Protein AF-A0A821ZU49-F1 (afdb_monomer_lite)

Radius of gyration: 48.48 Å; chains: 1; bounding box: 99×45×140 Å

Structure (mmCIF, N/CA/C/O backbone):
data_AF-A0A821ZU49-F1
#
_entry.id   AF-A0A821ZU49-F1
#
loop_
_atom_site.group_PDB
_atom_site.id
_atom_site.type_symbol
_atom_site.label_atom_id
_atom_site.label_alt_id
_atom_site.label_comp_id
_atom_site.label_asym_id
_atom_site.label_entity_id
_atom_site.label_seq_id
_atom_site.pdbx_PDB_ins_code
_atom_site.Cartn_x
_atom_site.Cartn_y
_atom_site.Cartn_z
_atom_site.occupancy
_atom_site.B_iso_or_equiv
_atom_site.auth_seq_id
_atom_site.auth_comp_id
_atom_site.auth_asym_id
_atom_site.auth_atom_id
_atom_site.pdbx_PDB_model_num
ATOM 1 N N . MET A 1 1 ? 44.067 1.885 -94.343 1.00 49.50 1 MET A N 1
ATOM 2 C CA . MET A 1 1 ? 44.620 1.720 -92.974 1.00 49.50 1 MET A CA 1
ATOM 3 C C . MET A 1 1 ? 43.886 2.544 -91.891 1.00 49.50 1 MET A C 1
ATOM 5 O O . MET A 1 1 ? 44.389 2.633 -90.782 1.00 49.50 1 MET A O 1
ATOM 9 N N . SER A 1 2 ? 42.685 3.097 -92.143 1.00 56.56 2 SER A N 1
ATOM 10 C CA . SER A 1 2 ? 42.012 4.030 -91.205 1.00 56.56 2 SER A CA 1
ATOM 11 C C . SER A 1 2 ? 41.119 3.356 -90.139 1.00 56.56 2 SER A C 1
ATOM 13 O O . SER A 1 2 ? 40.971 3.864 -89.031 1.00 56.56 2 SER A O 1
ATOM 15 N N . ASN A 1 3 ? 40.576 2.165 -90.422 1.00 55.59 3 ASN A N 1
ATOM 16 C CA . ASN A 1 3 ? 39.510 1.563 -89.601 1.00 55.59 3 ASN A CA 1
ATOM 17 C C . ASN A 1 3 ? 39.991 0.923 -88.283 1.00 55.59 3 ASN A C 1
ATOM 19 O O . ASN A 1 3 ? 39.194 0.712 -87.376 1.00 55.59 3 ASN A O 1
ATOM 23 N N . SER A 1 4 ? 41.290 0.630 -88.156 1.00 56.59 4 SER A N 1
ATOM 24 C CA . SER A 1 4 ? 41.857 0.046 -86.928 1.00 56.59 4 SER A CA 1
ATOM 25 C C . SER A 1 4 ? 42.041 1.099 -85.819 1.00 56.59 4 SER A C 1
ATOM 27 O O . SER A 1 4 ? 41.903 0.811 -84.633 1.00 56.59 4 SER A O 1
ATOM 29 N N . CYS A 1 5 ? 42.272 2.365 -86.193 1.00 56.50 5 CYS A N 1
ATOM 30 C CA . CYS A 1 5 ? 42.532 3.448 -85.239 1.00 56.50 5 CYS A CA 1
ATOM 31 C C . CYS A 1 5 ? 41.255 3.937 -84.529 1.00 56.50 5 CYS A C 1
ATOM 33 O O . CYS A 1 5 ? 41.289 4.267 -83.344 1.00 56.50 5 CYS A O 1
ATOM 35 N N . SER A 1 6 ? 40.112 3.952 -85.218 1.00 62.31 6 SER A N 1
ATOM 36 C CA . SER A 1 6 ? 38.812 4.305 -84.632 1.00 62.31 6 SER A CA 1
ATOM 37 C C . SER A 1 6 ? 38.296 3.227 -83.672 1.00 62.31 6 SER A C 1
ATOM 39 O O . SER A 1 6 ? 37.813 3.565 -82.594 1.00 62.31 6 SER A O 1
ATOM 41 N N . ALA A 1 7 ? 38.482 1.943 -83.998 1.00 63.81 7 ALA A N 1
ATOM 42 C CA . ALA A 1 7 ? 38.100 0.833 -83.122 1.00 63.81 7 ALA A CA 1
ATOM 43 C C . ALA A 1 7 ? 38.874 0.838 -81.788 1.00 63.81 7 ALA A C 1
ATOM 45 O O . ALA A 1 7 ? 38.270 0.703 -80.722 1.00 63.81 7 ALA A O 1
ATOM 46 N N . LEU A 1 8 ? 40.191 1.079 -81.824 1.00 64.31 8 LEU A N 1
ATOM 47 C CA . LEU A 1 8 ? 41.023 1.159 -80.615 1.00 64.31 8 LEU A CA 1
ATOM 48 C C . LEU A 1 8 ? 40.636 2.338 -79.705 1.00 64.31 8 LEU A C 1
ATOM 50 O O . LEU A 1 8 ? 40.621 2.192 -78.482 1.00 64.31 8 LEU A O 1
ATOM 54 N N . LYS A 1 9 ? 40.248 3.486 -80.278 1.00 70.75 9 LYS A N 1
ATOM 55 C CA . LYS A 1 9 ? 39.755 4.647 -79.510 1.00 70.75 9 LYS A CA 1
ATOM 56 C C . LYS A 1 9 ? 38.434 4.345 -78.800 1.00 70.75 9 LYS A C 1
ATOM 58 O O . LYS A 1 9 ? 38.277 4.688 -77.628 1.00 70.75 9 LYS A O 1
ATOM 63 N N . THR A 1 10 ? 37.510 3.658 -79.468 1.00 71.69 10 THR A N 1
ATOM 64 C CA . THR A 1 10 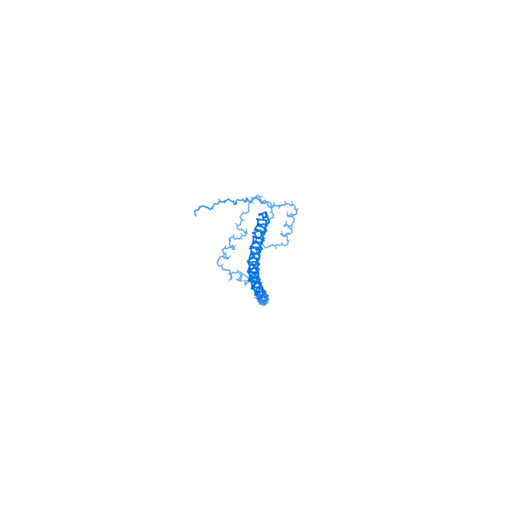? 36.230 3.258 -78.867 1.00 71.69 10 THR A CA 1
ATOM 65 C C . THR A 1 10 ? 36.434 2.263 -77.726 1.00 71.69 10 THR A C 1
ATOM 67 O O . THR A 1 10 ? 35.890 2.471 -76.640 1.00 71.69 10 THR A O 1
ATOM 70 N N . VAL A 1 11 ? 37.278 1.245 -77.919 1.00 73.31 11 VAL A N 1
ATOM 71 C CA . VAL A 1 11 ? 37.618 0.264 -76.872 1.00 73.31 11 VAL A CA 1
ATOM 72 C C . VAL A 1 11 ? 38.270 0.945 -75.664 1.00 73.31 11 VAL A C 1
ATOM 74 O O . VAL A 1 11 ? 37.842 0.712 -74.535 1.00 73.31 11 VAL A O 1
ATOM 77 N N . SER A 1 12 ? 39.217 1.863 -75.885 1.00 74.56 12 SER A N 1
ATOM 78 C CA . SER A 1 12 ? 39.845 2.643 -74.808 1.00 74.56 12 SER A CA 1
ATOM 79 C C . SER A 1 12 ? 38.838 3.508 -74.041 1.00 74.56 12 SER A C 1
ATOM 81 O O . SER A 1 12 ? 38.909 3.592 -72.816 1.00 74.56 12 SER A O 1
ATOM 83 N N . SER A 1 13 ? 37.881 4.136 -74.733 1.00 75.62 13 SER A N 1
ATOM 84 C CA . SER A 1 13 ? 36.851 4.962 -74.089 1.00 75.62 13 SER A CA 1
ATOM 85 C C . SER A 1 13 ? 35.867 4.135 -73.253 1.00 75.62 13 SER A C 1
ATOM 87 O O . SER A 1 13 ? 35.444 4.568 -72.183 1.00 75.62 13 SER A O 1
ATOM 89 N N . ASN A 1 14 ? 35.541 2.921 -73.705 1.00 79.44 14 ASN A N 1
ATOM 90 C CA . ASN A 1 14 ? 34.651 2.007 -72.994 1.00 79.44 14 ASN A CA 1
ATOM 91 C C . ASN A 1 14 ? 35.336 1.392 -71.770 1.00 79.44 14 ASN A C 1
ATOM 93 O O . ASN A 1 14 ? 34.716 1.300 -70.714 1.00 79.44 14 ASN A O 1
ATOM 97 N N . LEU A 1 15 ? 36.625 1.052 -71.878 1.00 78.38 15 LEU A N 1
ATOM 98 C CA . LEU A 1 15 ? 37.443 0.628 -70.739 1.00 78.38 15 LEU A CA 1
ATOM 99 C C . LEU A 1 15 ? 37.532 1.730 -69.679 1.00 78.38 15 LEU A C 1
ATOM 101 O O . LEU A 1 15 ? 37.298 1.460 -68.504 1.00 78.38 15 LEU A O 1
ATOM 105 N N . PHE A 1 16 ? 37.779 2.979 -70.085 1.00 80.00 16 PHE A N 1
ATOM 106 C CA . PHE A 1 16 ? 37.827 4.111 -69.157 1.00 80.00 16 PHE A CA 1
ATOM 107 C C . PHE A 1 16 ? 36.484 4.332 -68.441 1.00 80.00 16 PHE A C 1
ATOM 109 O O . PHE A 1 16 ? 36.447 4.432 -67.216 1.00 80.00 16 PHE A O 1
ATOM 116 N N . LYS A 1 17 ? 35.364 4.311 -69.178 1.00 84.00 17 LYS A N 1
ATOM 117 C CA . LYS A 1 17 ? 34.013 4.393 -68.592 1.00 84.00 17 LYS A CA 1
ATOM 118 C C . LYS A 1 17 ? 33.726 3.234 -67.636 1.00 84.00 17 LYS A C 1
ATOM 120 O O . LYS A 1 17 ? 33.147 3.452 -66.578 1.00 84.00 17 LYS A O 1
ATOM 125 N N . SER A 1 18 ? 34.144 2.017 -67.983 1.00 81.31 18 SER A N 1
ATOM 126 C CA . SER A 1 18 ? 33.972 0.839 -67.128 1.00 81.31 18 SER A CA 1
ATOM 127 C C . SER A 1 18 ? 34.754 0.968 -65.821 1.00 81.31 18 SER A C 1
ATOM 129 O O . SER A 1 18 ? 34.218 0.666 -64.759 1.00 81.31 18 SER A O 1
ATOM 131 N N . VAL A 1 19 ? 35.998 1.451 -65.873 1.00 84.00 19 VAL A N 1
ATOM 132 C CA . VAL A 1 19 ? 36.816 1.695 -64.674 1.00 84.00 19 VAL A CA 1
ATOM 133 C C . VAL A 1 19 ? 36.189 2.777 -63.792 1.00 84.00 19 VAL A C 1
ATOM 135 O O . VAL A 1 19 ? 36.151 2.627 -62.572 1.00 84.00 19 VAL A O 1
ATOM 138 N N . GLU A 1 20 ? 35.641 3.835 -64.385 1.00 83.94 20 GLU A N 1
ATOM 139 C CA . GLU A 1 20 ? 35.002 4.916 -63.630 1.00 83.94 20 GLU A CA 1
ATOM 140 C C . GLU A 1 20 ? 33.686 4.475 -62.966 1.00 83.94 20 GLU A C 1
ATOM 142 O O . GLU A 1 20 ? 33.416 4.813 -61.812 1.00 83.94 20 GLU A O 1
ATOM 147 N N . LEU A 1 21 ? 32.899 3.635 -63.646 1.00 84.19 21 LEU A N 1
ATOM 148 C CA . LEU A 1 21 ? 31.710 3.008 -63.064 1.00 84.19 21 LEU A CA 1
ATOM 149 C C . LEU A 1 21 ? 32.069 2.093 -61.887 1.00 84.19 21 LEU A C 1
ATOM 151 O O . LEU A 1 21 ? 31.406 2.150 -60.853 1.00 84.19 21 LEU A O 1
ATOM 155 N N . GLN A 1 22 ? 33.133 1.294 -62.009 1.00 82.81 22 GLN A N 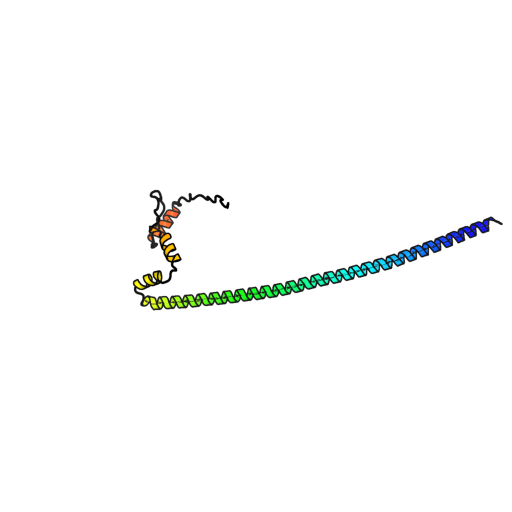1
ATOM 156 C CA . GLN A 1 22 ? 33.608 0.424 -60.928 1.00 82.81 22 GLN A CA 1
ATOM 157 C C . GLN A 1 22 ? 34.041 1.232 -59.696 1.00 82.81 22 GLN A C 1
ATOM 159 O O . GLN A 1 22 ? 33.641 0.904 -58.580 1.00 82.81 22 GLN A O 1
ATOM 164 N N . LYS A 1 23 ? 34.772 2.339 -59.885 1.00 84.25 23 LYS A N 1
ATOM 165 C CA . LYS A 1 23 ? 35.154 3.245 -58.786 1.00 84.25 23 LYS A CA 1
ATOM 166 C C . LYS A 1 23 ? 33.942 3.863 -58.087 1.00 84.25 23 LYS A C 1
ATOM 168 O O . LYS A 1 23 ? 33.921 3.937 -56.863 1.00 84.25 23 LYS A O 1
ATOM 173 N N . ASN A 1 24 ? 32.925 4.269 -58.848 1.00 84.62 24 ASN A N 1
ATOM 174 C CA . ASN A 1 24 ? 31.692 4.850 -58.308 1.00 84.62 24 ASN A CA 1
ATOM 175 C C . ASN A 1 24 ? 30.862 3.819 -57.520 1.00 84.62 24 ASN A C 1
ATOM 177 O O . ASN A 1 24 ? 30.298 4.129 -56.474 1.00 84.62 24 ASN A O 1
ATOM 181 N N . ILE A 1 25 ? 30.806 2.572 -57.996 1.00 84.19 25 ILE A N 1
ATOM 182 C CA . ILE A 1 25 ? 30.153 1.475 -57.271 1.00 84.19 25 ILE A CA 1
ATOM 183 C C . ILE A 1 25 ? 30.896 1.194 -55.964 1.00 84.19 25 ILE A C 1
ATOM 185 O O . ILE A 1 25 ? 30.261 1.090 -54.916 1.00 84.19 25 ILE A O 1
ATOM 189 N N . PHE A 1 26 ? 32.228 1.122 -56.009 1.00 80.62 26 PHE A N 1
ATOM 190 C CA . PHE A 1 26 ? 33.042 0.862 -54.827 1.00 80.62 26 PHE A CA 1
ATOM 191 C C . PHE A 1 26 ? 32.897 1.970 -53.774 1.00 80.62 26 PHE A C 1
ATOM 193 O O . PHE A 1 26 ? 32.647 1.665 -52.611 1.00 80.62 26 PHE A O 1
ATOM 200 N N . SER A 1 27 ? 32.936 3.249 -54.170 1.00 76.81 27 SER A N 1
ATOM 201 C CA . SER A 1 27 ? 32.743 4.363 -53.230 1.00 76.81 27 SER A CA 1
ATOM 202 C C . SER A 1 27 ? 31.337 4.386 -52.623 1.00 76.81 27 SER A C 1
ATOM 204 O O . SER A 1 27 ? 31.179 4.613 -51.425 1.00 76.81 27 SER A O 1
ATOM 206 N N . LYS A 1 28 ? 30.295 4.081 -53.406 1.00 81.44 28 LYS A N 1
ATOM 207 C CA . LYS A 1 28 ? 28.919 3.963 -52.893 1.00 81.44 28 LYS A CA 1
ATOM 208 C C . LYS A 1 28 ? 28.749 2.812 -51.904 1.00 81.44 28 LYS A C 1
ATOM 210 O O . LYS A 1 28 ? 28.020 2.965 -50.923 1.00 81.44 28 LYS A O 1
ATOM 215 N N . LEU A 1 29 ? 29.384 1.669 -52.161 1.00 76.00 29 LEU A N 1
ATOM 216 C CA . LEU A 1 29 ? 29.364 0.526 -51.249 1.00 76.00 29 LEU A CA 1
ATOM 217 C C . LEU A 1 29 ? 30.092 0.849 -49.941 1.00 76.00 29 LEU A C 1
ATOM 219 O O . LEU A 1 29 ? 29.576 0.517 -48.874 1.00 76.00 29 LEU A O 1
ATOM 223 N N . ASP A 1 30 ? 31.220 1.556 -50.015 1.00 74.50 30 ASP A N 1
ATOM 224 C CA . ASP A 1 30 ? 31.987 1.972 -48.842 1.00 74.50 30 ASP A CA 1
ATOM 225 C C . ASP A 1 30 ? 31.183 2.946 -47.964 1.00 74.50 30 ASP A C 1
ATOM 227 O O . ASP A 1 30 ? 30.932 2.661 -46.792 1.00 74.50 30 ASP A O 1
ATOM 231 N N . HIS A 1 31 ? 30.617 4.010 -48.549 1.00 72.62 31 HIS A N 1
ATOM 232 C CA . HIS A 1 31 ? 29.740 4.940 -47.825 1.00 72.62 31 HIS A CA 1
ATOM 233 C C . HIS A 1 31 ? 28.532 4.242 -47.188 1.00 72.62 31 HIS A C 1
ATOM 235 O O . HIS A 1 31 ? 28.216 4.496 -46.026 1.00 72.62 31 HIS A O 1
ATOM 241 N N . ARG A 1 32 ? 27.879 3.320 -47.909 1.00 77.38 32 ARG A N 1
ATOM 242 C CA . ARG A 1 32 ? 26.749 2.549 -47.371 1.00 77.38 32 ARG A CA 1
ATOM 243 C C . ARG A 1 32 ? 27.173 1.663 -46.199 1.00 77.38 32 ARG A C 1
ATOM 245 O O . ARG A 1 32 ? 26.422 1.548 -45.233 1.00 77.38 32 ARG A O 1
ATOM 252 N N . SER A 1 33 ? 28.356 1.055 -46.262 1.00 71.44 33 SER A N 1
ATOM 253 C CA . SER A 1 33 ? 28.888 0.228 -45.175 1.00 71.44 33 SER A CA 1
ATOM 254 C C . SER A 1 33 ? 29.176 1.049 -43.912 1.00 71.44 33 SER A C 1
ATOM 256 O O . SER A 1 33 ? 28.836 0.618 -42.809 1.00 71.44 33 SER A O 1
ATOM 258 N N . VAL A 1 34 ? 29.700 2.269 -44.076 1.00 77.38 34 VAL A N 1
ATOM 259 C CA . VAL A 1 34 ? 29.949 3.215 -42.980 1.00 77.38 34 VAL A CA 1
ATOM 260 C C . VAL A 1 34 ? 28.633 3.678 -42.347 1.00 77.38 34 VAL A C 1
ATOM 262 O O . VAL A 1 34 ? 28.506 3.660 -41.124 1.00 77.38 34 VAL A O 1
ATOM 265 N N . THR A 1 35 ? 27.616 4.017 -43.148 1.00 80.12 35 THR A N 1
ATOM 266 C CA . THR A 1 35 ? 26.296 4.415 -42.627 1.00 80.12 35 THR A CA 1
ATOM 267 C C . THR A 1 35 ? 25.603 3.283 -41.867 1.00 80.12 35 THR A C 1
ATOM 269 O O . THR A 1 35 ? 25.075 3.520 -40.784 1.00 80.12 35 THR A O 1
ATOM 272 N N . LEU A 1 36 ? 25.634 2.050 -42.387 1.00 80.12 36 LEU A N 1
ATOM 273 C CA . LEU A 1 36 ? 25.038 0.889 -41.713 1.00 80.12 36 LEU A CA 1
ATOM 274 C C . LEU A 1 36 ? 25.728 0.583 -40.378 1.00 80.12 36 LEU A C 1
ATOM 276 O O . LEU A 1 36 ? 25.055 0.232 -39.410 1.00 80.12 36 LEU A O 1
ATOM 280 N N . ARG A 1 37 ? 27.056 0.751 -40.303 1.00 77.75 37 ARG A N 1
ATOM 281 C CA . ARG A 1 37 ? 27.809 0.589 -39.053 1.00 77.75 37 ARG A CA 1
ATOM 282 C C . ARG A 1 37 ? 27.420 1.654 -38.023 1.00 77.75 37 ARG A C 1
ATOM 284 O O . ARG A 1 37 ? 27.108 1.298 -36.892 1.00 77.75 37 ARG A O 1
ATOM 291 N N . GLY A 1 38 ? 27.325 2.920 -38.435 1.00 81.12 38 GLY A N 1
ATOM 292 C CA . GLY A 1 38 ? 26.872 4.007 -37.559 1.00 81.12 38 GLY A CA 1
ATOM 293 C C . GLY A 1 38 ? 25.434 3.821 -37.054 1.00 81.12 38 GLY A C 1
ATOM 294 O O . GLY A 1 38 ? 25.153 4.060 -35.882 1.00 81.12 38 GLY A O 1
ATOM 295 N N . GLN A 1 39 ? 24.530 3.318 -37.902 1.00 84.25 39 GLN A N 1
ATOM 296 C CA . GLN A 1 39 ? 23.163 2.971 -37.495 1.00 84.25 39 GLN A CA 1
ATOM 297 C C . GLN A 1 39 ? 23.146 1.816 -36.484 1.00 84.25 39 GLN A C 1
ATOM 299 O O . GLN A 1 39 ? 22.455 1.897 -35.471 1.00 84.25 39 GLN A O 1
ATOM 304 N N . ALA A 1 40 ? 23.923 0.754 -36.714 1.00 83.62 40 ALA A N 1
ATOM 305 C CA . ALA A 1 40 ? 24.013 -0.376 -35.789 1.00 83.62 40 ALA A CA 1
ATOM 306 C C . ALA A 1 40 ? 24.568 0.037 -34.412 1.00 83.62 40 ALA A C 1
ATOM 308 O O . ALA A 1 40 ? 24.054 -0.404 -33.383 1.00 83.62 40 ALA A O 1
ATOM 309 N N . GLU A 1 41 ? 25.568 0.921 -34.382 1.00 86.50 41 GLU A N 1
ATOM 310 C CA . GLU A 1 41 ? 26.115 1.490 -33.145 1.00 86.50 41 GLU A CA 1
ATOM 311 C C . GLU A 1 41 ? 25.059 2.307 -32.388 1.00 86.50 41 GLU A C 1
ATOM 313 O O . GLU A 1 41 ? 24.861 2.096 -31.190 1.00 86.50 41 GLU A O 1
ATOM 318 N N . GLN A 1 42 ? 24.303 3.162 -33.085 1.00 90.31 42 GLN A N 1
ATOM 319 C CA . GLN A 1 42 ? 23.192 3.918 -32.495 1.00 90.31 42 GLN A CA 1
ATOM 320 C C . GLN A 1 42 ? 22.097 2.999 -31.938 1.00 90.31 42 GLN A C 1
ATOM 322 O O . GLN A 1 42 ? 21.624 3.211 -30.822 1.00 90.31 42 GLN A O 1
ATOM 327 N N . HIS A 1 43 ? 21.723 1.943 -32.664 1.00 92.31 43 HIS A N 1
ATOM 328 C CA . HIS A 1 43 ? 20.750 0.963 -32.180 1.00 92.31 43 HIS A CA 1
ATOM 329 C C . HIS A 1 43 ? 21.239 0.222 -30.928 1.00 92.31 43 HIS A C 1
ATOM 331 O O . HIS A 1 43 ? 20.451 0.005 -30.008 1.00 92.31 43 HIS A O 1
ATOM 337 N N . CYS A 1 44 ? 22.528 -0.123 -30.856 1.00 94.19 44 CYS A N 1
ATOM 338 C CA . CYS A 1 44 ? 23.122 -0.752 -29.676 1.00 94.19 44 CYS A CA 1
ATOM 339 C C . CYS A 1 44 ? 23.106 0.187 -28.457 1.00 94.19 44 CYS A C 1
ATOM 341 O O . CYS A 1 44 ? 22.734 -0.227 -27.358 1.00 94.19 44 CYS A O 1
ATOM 343 N N . ILE A 1 45 ? 23.432 1.470 -28.653 1.00 94.25 45 ILE A N 1
ATOM 344 C CA . ILE A 1 45 ? 23.379 2.490 -27.595 1.00 94.25 45 ILE A CA 1
ATOM 345 C C . ILE A 1 45 ? 21.948 2.636 -27.065 1.00 94.25 45 ILE A C 1
ATOM 347 O O . ILE A 1 45 ? 21.727 2.519 -25.860 1.00 94.25 45 ILE A O 1
ATOM 351 N N . LEU A 1 46 ? 20.963 2.790 -27.953 1.00 95.69 46 LEU A N 1
ATOM 352 C CA . LEU A 1 46 ? 19.552 2.904 -27.570 1.00 95.69 46 LEU A CA 1
ATOM 353 C C . LEU A 1 46 ? 19.040 1.651 -26.843 1.00 95.69 46 LEU A C 1
ATOM 355 O O . LEU A 1 46 ? 18.269 1.760 -25.884 1.00 95.69 46 LEU A O 1
ATOM 359 N N . ALA A 1 47 ? 19.474 0.461 -27.267 1.00 95.81 47 ALA A N 1
ATOM 360 C CA . ALA A 1 47 ? 19.135 -0.794 -26.603 1.00 95.81 47 ALA A CA 1
ATOM 361 C C . ALA A 1 47 ? 19.722 -0.857 -25.184 1.00 95.81 47 ALA A C 1
ATOM 363 O O . ALA A 1 47 ? 19.003 -1.197 -24.243 1.00 95.81 47 ALA A O 1
ATOM 364 N N . ASN A 1 48 ? 20.985 -0.459 -25.006 1.00 96.12 48 ASN A N 1
ATOM 365 C CA . ASN A 1 48 ? 21.633 -0.406 -23.694 1.00 96.12 48 ASN A CA 1
ATOM 366 C C . ASN A 1 48 ? 20.977 0.624 -22.765 1.00 96.12 48 ASN A C 1
ATOM 368 O O . ASN A 1 48 ? 20.729 0.331 -21.594 1.00 96.12 48 ASN A O 1
ATOM 372 N N . GLU A 1 49 ? 20.635 1.808 -23.275 1.00 97.69 49 GLU A N 1
ATOM 373 C CA . GLU A 1 49 ? 19.910 2.824 -22.508 1.00 97.69 49 GLU A CA 1
ATOM 374 C C . GLU A 1 49 ? 18.529 2.331 -22.068 1.00 97.69 49 GLU A C 1
ATOM 376 O O . GLU A 1 49 ? 18.136 2.498 -20.910 1.00 97.69 49 GLU A O 1
ATOM 381 N N . SER A 1 50 ? 17.796 1.688 -22.977 1.00 97.69 50 SER A N 1
ATOM 382 C CA . SER A 1 50 ? 16.476 1.127 -22.685 1.00 97.69 50 SER A CA 1
ATOM 383 C C . SER A 1 50 ? 16.569 0.002 -21.654 1.00 97.69 50 SER A C 1
ATOM 385 O O . SER A 1 50 ? 15.818 -0.003 -20.679 1.00 97.69 50 SER A O 1
ATOM 387 N N . ALA A 1 51 ? 17.534 -0.909 -21.809 1.00 98.00 51 ALA A N 1
ATOM 388 C CA . ALA A 1 51 ? 17.790 -1.977 -20.850 1.00 98.00 51 ALA A CA 1
ATOM 389 C C . ALA A 1 51 ? 18.131 -1.421 -19.460 1.00 98.00 51 ALA A C 1
ATOM 391 O O . ALA A 1 51 ? 17.584 -1.888 -18.461 1.00 98.00 51 ALA A O 1
ATOM 392 N N . SER A 1 52 ? 18.964 -0.380 -19.387 1.00 97.88 52 SER A N 1
ATOM 393 C CA . SER A 1 52 ? 19.307 0.293 -18.130 1.00 97.88 52 SER A CA 1
ATOM 394 C C . SER A 1 52 ? 18.076 0.907 -17.449 1.00 97.88 52 SER A C 1
ATOM 396 O O . SER A 1 52 ? 17.859 0.700 -16.253 1.00 97.88 52 SER A O 1
ATOM 398 N N . LYS A 1 53 ? 17.198 1.580 -18.210 1.00 98.19 53 LYS A N 1
ATOM 399 C CA . LYS A 1 53 ? 15.931 2.133 -17.692 1.00 98.19 53 LYS A CA 1
ATOM 400 C C . LYS A 1 53 ? 15.006 1.042 -17.147 1.00 98.19 53 LYS A C 1
ATOM 402 O O . LYS A 1 53 ? 14.470 1.196 -16.050 1.00 98.19 53 LYS A O 1
ATOM 407 N N . ILE A 1 54 ? 14.859 -0.071 -17.868 1.00 98.12 54 ILE A N 1
ATOM 408 C CA . ILE A 1 54 ? 14.051 -1.222 -17.429 1.00 98.12 54 ILE A CA 1
ATOM 409 C C . ILE A 1 54 ? 14.616 -1.806 -16.129 1.00 98.12 54 ILE A C 1
ATOM 411 O O . ILE A 1 54 ? 13.875 -2.031 -15.172 1.00 98.12 54 ILE A O 1
ATOM 415 N N . GLN A 1 55 ? 15.933 -2.004 -16.059 1.00 97.81 55 GLN A N 1
ATOM 416 C CA . GLN A 1 55 ? 16.594 -2.520 -14.860 1.00 97.81 55 GLN A CA 1
ATOM 417 C C . GLN A 1 55 ? 16.432 -1.578 -13.661 1.00 97.81 55 GLN A C 1
ATOM 419 O O . GLN A 1 55 ? 16.163 -2.041 -12.551 1.00 97.81 55 GLN A O 1
ATOM 424 N N . ALA A 1 56 ? 16.568 -0.266 -13.864 1.00 97.88 56 ALA A N 1
ATOM 425 C CA . ALA A 1 56 ? 16.377 0.729 -12.815 1.00 97.88 56 ALA A CA 1
ATOM 426 C C . ALA A 1 56 ? 14.935 0.721 -12.282 1.00 97.88 56 ALA A C 1
ATOM 428 O O . ALA A 1 56 ? 14.730 0.651 -11.067 1.00 97.88 56 ALA A O 1
ATOM 429 N N . ALA A 1 57 ? 13.942 0.707 -13.178 1.00 97.69 57 ALA A N 1
ATOM 430 C CA . ALA A 1 57 ? 12.530 0.627 -12.811 1.00 97.69 57 ALA A CA 1
ATOM 431 C C . ALA A 1 57 ? 12.215 -0.658 -12.029 1.00 97.69 57 ALA A C 1
ATOM 433 O O . ALA A 1 57 ? 11.540 -0.611 -11.000 1.00 97.69 57 ALA A O 1
ATOM 434 N N . PHE A 1 58 ? 12.768 -1.796 -12.457 1.00 98.56 58 PHE A N 1
ATOM 435 C CA . PHE A 1 58 ? 12.606 -3.072 -11.766 1.00 98.56 58 PHE A CA 1
ATOM 436 C C . PHE A 1 58 ? 13.196 -3.055 -10.349 1.00 98.56 58 PHE A C 1
ATOM 438 O O . PHE A 1 58 ? 12.525 -3.454 -9.397 1.00 98.56 58 PHE A O 1
ATOM 445 N N . ARG A 1 59 ? 14.425 -2.547 -10.177 1.00 98.25 59 ARG A N 1
ATOM 446 C CA . ARG A 1 59 ? 15.062 -2.422 -8.851 1.00 98.25 59 ARG A CA 1
ATOM 447 C C . ARG A 1 59 ? 14.260 -1.512 -7.927 1.00 98.25 59 ARG A C 1
ATOM 449 O O . ARG A 1 59 ? 14.069 -1.844 -6.758 1.00 98.25 59 ARG A O 1
ATOM 456 N N . HIS A 1 60 ? 13.762 -0.393 -8.451 1.00 97.44 60 HIS A N 1
ATOM 457 C CA . HIS A 1 60 ? 12.910 0.514 -7.692 1.00 97.44 60 HIS A CA 1
ATOM 458 C C . HIS A 1 60 ? 11.612 -0.172 -7.253 1.00 97.44 60 HIS A C 1
ATOM 460 O O . HIS A 1 60 ? 11.258 -0.125 -6.077 1.00 97.44 60 HIS A O 1
ATOM 466 N N . HIS A 1 61 ? 10.945 -0.881 -8.167 1.00 98.25 61 HIS A N 1
ATOM 467 C CA . HIS A 1 61 ? 9.737 -1.637 -7.852 1.00 98.25 61 HIS A CA 1
ATOM 468 C C . HIS A 1 61 ? 9.988 -2.708 -6.778 1.00 98.25 61 HIS A C 1
ATOM 470 O O . HIS A 1 61 ? 9.226 -2.809 -5.820 1.00 98.25 61 HIS A O 1
ATOM 476 N N . GLN A 1 62 ? 11.095 -3.452 -6.865 1.00 98.38 62 GLN A N 1
ATOM 477 C CA . GLN A 1 62 ? 11.471 -4.414 -5.826 1.00 98.38 62 GLN A CA 1
ATOM 478 C C . GLN A 1 62 ? 11.716 -3.755 -4.462 1.00 98.38 62 GLN A C 1
ATOM 480 O O . GLN A 1 62 ? 11.300 -4.300 -3.439 1.00 98.38 62 GLN A O 1
ATOM 485 N N . ALA A 1 63 ? 12.373 -2.593 -4.425 1.00 98.12 63 ALA A N 1
ATOM 486 C CA . ALA A 1 63 ? 12.584 -1.852 -3.182 1.00 98.12 63 ALA A CA 1
ATOM 487 C C . ALA A 1 63 ? 11.249 -1.406 -2.562 1.00 98.12 63 ALA A C 1
ATOM 489 O O . ALA A 1 63 ? 11.034 -1.586 -1.363 1.00 98.12 63 ALA A O 1
ATOM 490 N N . GLN A 1 64 ? 10.321 -0.908 -3.385 1.00 98.00 64 GLN A N 1
ATOM 491 C CA . GLN A 1 64 ? 8.974 -0.559 -2.935 1.00 98.00 64 GLN A CA 1
ATOM 492 C C . GLN A 1 64 ? 8.207 -1.772 -2.403 1.00 98.00 64 GLN A C 1
ATOM 494 O O . GLN A 1 64 ? 7.550 -1.662 -1.373 1.00 98.00 64 GLN A O 1
ATOM 499 N N . LEU A 1 65 ? 8.285 -2.927 -3.074 1.00 98.19 65 LEU A N 1
ATOM 500 C CA . LEU A 1 65 ? 7.638 -4.156 -2.607 1.00 98.19 65 LEU A CA 1
ATOM 501 C C . LEU A 1 65 ? 8.162 -4.582 -1.233 1.00 98.19 65 LEU A C 1
ATOM 503 O O . LEU A 1 65 ? 7.369 -4.912 -0.356 1.00 98.19 65 LEU A O 1
ATOM 507 N N . LYS A 1 66 ? 9.480 -4.514 -1.009 1.00 97.81 66 LYS A N 1
ATOM 508 C CA . LYS A 1 66 ? 10.075 -4.810 0.303 1.00 97.81 66 LYS A CA 1
ATOM 509 C C . LYS A 1 66 ? 9.568 -3.862 1.389 1.00 97.81 66 LYS A C 1
ATOM 511 O O . LYS A 1 66 ? 9.181 -4.332 2.454 1.00 97.81 66 LYS A O 1
ATOM 516 N N . LEU A 1 67 ? 9.512 -2.558 1.106 1.00 98.00 67 LEU A N 1
ATOM 517 C CA . LEU A 1 67 ? 8.989 -1.569 2.051 1.00 98.00 67 LEU A CA 1
ATOM 518 C C . LEU A 1 67 ? 7.508 -1.815 2.360 1.00 98.00 67 LEU A C 1
ATOM 520 O O . LEU A 1 67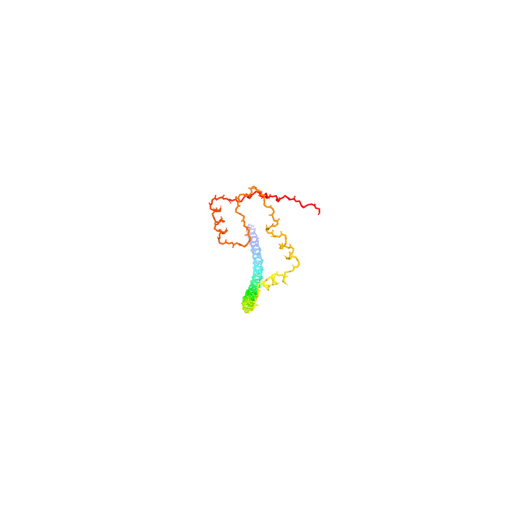 ? 7.120 -1.820 3.522 1.00 98.00 67 LEU A O 1
ATOM 524 N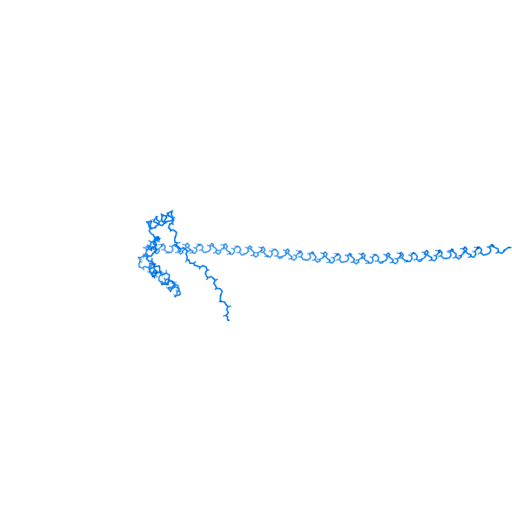 N . LYS A 1 68 ? 6.688 -2.071 1.334 1.00 98.06 68 LYS A N 1
ATOM 525 C CA . LYS A 1 68 ? 5.264 -2.396 1.501 1.00 98.06 68 LYS A CA 1
ATOM 526 C C . LYS A 1 68 ? 5.071 -3.632 2.372 1.00 98.06 68 LYS A C 1
ATOM 528 O O . LYS A 1 68 ? 4.254 -3.594 3.284 1.00 98.06 68 LYS A O 1
ATOM 533 N N . ASN A 1 69 ? 5.849 -4.686 2.137 1.00 97.81 69 ASN A N 1
ATOM 534 C CA . ASN A 1 69 ? 5.792 -5.904 2.943 1.00 97.81 69 ASN A CA 1
ATOM 535 C C . ASN A 1 69 ? 6.211 -5.645 4.394 1.00 97.81 69 ASN A C 1
ATOM 537 O O . ASN A 1 69 ? 5.545 -6.118 5.308 1.00 97.81 69 ASN A O 1
ATOM 541 N N . GLN A 1 70 ? 7.269 -4.860 4.617 1.00 98.00 70 GLN A N 1
ATOM 542 C CA . GLN A 1 70 ? 7.704 -4.490 5.964 1.00 98.00 70 GLN A CA 1
ATOM 543 C C . GLN A 1 70 ? 6.631 -3.681 6.702 1.00 98.00 70 GLN A C 1
ATOM 545 O O . GLN A 1 70 ? 6.326 -3.977 7.852 1.00 98.00 70 GLN A O 1
ATOM 550 N N . VAL A 1 71 ? 6.036 -2.685 6.043 1.00 97.94 71 VAL A N 1
ATOM 551 C CA . VAL A 1 71 ? 4.963 -1.869 6.627 1.00 97.94 71 VAL A CA 1
ATOM 552 C C . VAL A 1 71 ? 3.728 -2.722 6.913 1.00 97.94 71 VAL A C 1
ATOM 554 O O . VAL A 1 71 ? 3.156 -2.607 7.991 1.00 97.94 71 VAL A O 1
ATOM 557 N N . ALA A 1 72 ? 3.337 -3.609 5.995 1.00 98.12 72 ALA A N 1
ATOM 558 C CA . ALA A 1 72 ? 2.220 -4.526 6.206 1.00 98.12 72 ALA A CA 1
ATOM 559 C C . ALA A 1 72 ? 2.459 -5.441 7.415 1.00 98.12 72 ALA A C 1
ATOM 561 O O . ALA A 1 72 ? 1.568 -5.597 8.247 1.00 98.12 72 ALA A O 1
ATOM 562 N N . TRP A 1 73 ? 3.672 -5.983 7.549 1.00 97.19 73 TRP A N 1
ATOM 563 C CA . TRP A 1 73 ? 4.049 -6.801 8.698 1.00 97.19 73 TRP A CA 1
ATOM 564 C C . TRP A 1 73 ? 4.016 -6.002 10.010 1.00 97.19 73 TRP A C 1
ATOM 566 O O . TRP A 1 73 ? 3.431 -6.460 10.982 1.00 97.19 73 TRP A O 1
ATOM 576 N N . GLN A 1 74 ? 4.522 -4.764 10.018 1.00 97.56 74 GLN A N 1
ATOM 577 C CA . GLN A 1 74 ? 4.446 -3.879 11.190 1.00 97.56 74 GLN A CA 1
ATOM 578 C C . GLN A 1 74 ? 3.009 -3.505 11.575 1.00 97.56 74 GLN A C 1
ATOM 580 O O . GLN A 1 74 ? 2.701 -3.364 12.757 1.00 97.56 74 GLN A O 1
ATOM 585 N N . ILE A 1 75 ? 2.126 -3.290 10.595 1.00 97.69 75 ILE A N 1
ATOM 586 C CA . ILE A 1 75 ? 0.703 -3.037 10.855 1.00 97.69 75 ILE A CA 1
ATOM 587 C C . ILE A 1 75 ? 0.075 -4.275 11.491 1.00 97.69 75 ILE A C 1
ATOM 589 O O . ILE A 1 75 ? -0.631 -4.146 12.486 1.00 97.69 75 ILE A O 1
ATOM 593 N N . HIS A 1 76 ? 0.348 -5.455 10.933 1.00 97.25 76 HIS A N 1
ATOM 594 C CA . HIS A 1 76 ? -0.170 -6.715 11.450 1.00 97.25 76 HIS A CA 1
ATOM 595 C C . HIS A 1 76 ? 0.271 -6.960 12.897 1.00 97.25 76 HIS A C 1
ATOM 597 O O . HIS A 1 76 ? -0.584 -7.152 13.754 1.00 97.25 76 HIS A O 1
ATOM 603 N N . GLU A 1 77 ? 1.566 -6.825 13.182 1.00 96.94 77 GLU A N 1
ATOM 604 C CA . GLU A 1 77 ? 2.136 -6.963 14.526 1.00 96.94 77 GLU A CA 1
ATOM 605 C C . GLU A 1 77 ? 1.469 -6.006 15.527 1.00 96.94 77 GLU A C 1
ATOM 607 O O . GLU A 1 77 ? 1.026 -6.407 16.601 1.00 96.94 77 GLU A O 1
ATOM 612 N N . LYS A 1 78 ? 1.323 -4.724 15.167 1.00 96.94 78 LYS A N 1
ATOM 613 C CA . LYS A 1 78 ? 0.663 -3.736 16.035 1.00 96.94 78 LYS A CA 1
ATOM 614 C C . LYS A 1 78 ? -0.810 -4.047 16.279 1.00 96.94 78 LYS A C 1
ATOM 616 O O . LYS A 1 78 ? -1.297 -3.813 17.384 1.00 96.94 78 LYS A O 1
ATOM 621 N N . LEU A 1 79 ? -1.523 -4.516 15.256 1.00 96.31 79 LEU A N 1
ATOM 622 C CA . LEU A 1 79 ? -2.922 -4.917 15.392 1.00 96.31 79 LEU A CA 1
ATOM 623 C C . LEU A 1 79 ? -3.057 -6.120 16.325 1.00 96.31 79 LEU A C 1
ATOM 625 O O . LEU A 1 79 ? -3.942 -6.120 17.176 1.00 96.31 79 LEU A O 1
ATOM 629 N N . GLU A 1 80 ? -2.164 -7.098 16.203 1.00 95.19 80 GLU A N 1
ATOM 630 C CA . GLU A 1 80 ? -2.140 -8.283 17.056 1.00 95.19 80 GLU A CA 1
ATOM 631 C C . GLU A 1 80 ? -1.880 -7.898 18.519 1.00 95.19 80 GLU A C 1
ATOM 633 O O . GLU A 1 80 ? -2.721 -8.166 19.379 1.00 95.19 80 GLU A O 1
ATOM 638 N N . TYR A 1 81 ? -0.834 -7.109 18.788 1.00 93.75 81 TYR A N 1
ATOM 639 C CA . TYR A 1 81 ? -0.557 -6.599 20.136 1.00 93.75 81 TYR A CA 1
ATOM 640 C C . TYR A 1 81 ? -1.697 -5.745 20.711 1.00 93.75 81 TYR A C 1
ATOM 642 O O . TYR A 1 81 ? -2.035 -5.864 21.891 1.00 93.75 81 TYR A O 1
ATOM 650 N N . SER A 1 82 ? -2.323 -4.881 19.905 1.00 92.88 82 SER A N 1
ATOM 651 C CA . SER A 1 82 ? -3.458 -4.070 20.366 1.00 92.88 82 SER A CA 1
ATOM 652 C C . SER A 1 82 ? -4.695 -4.922 20.664 1.00 92.88 82 SER A C 1
ATOM 654 O O . SER A 1 82 ? -5.478 -4.566 21.552 1.00 92.88 82 SER A O 1
ATOM 656 N N . SER A 1 83 ? -4.888 -6.022 19.935 1.00 92.19 83 SER A N 1
ATOM 657 C CA . SER A 1 83 ? -5.972 -6.973 20.173 1.00 92.19 83 SER A CA 1
ATOM 658 C C . SER A 1 83 ? -5.752 -7.714 21.490 1.00 92.19 83 SER A C 1
ATOM 660 O O . SER A 1 83 ? -6.635 -7.704 22.347 1.00 92.19 83 SER A O 1
ATOM 662 N N . GLU A 1 84 ? -4.552 -8.264 21.702 1.00 92.31 84 GLU A N 1
ATOM 663 C CA . GLU A 1 84 ? -4.171 -8.930 22.954 1.00 92.31 84 GLU A CA 1
ATOM 664 C C . GLU A 1 84 ? -4.321 -7.997 24.163 1.00 92.31 84 GLU A C 1
ATOM 666 O O . GLU A 1 84 ? -4.888 -8.372 25.193 1.00 92.31 84 GLU A O 1
ATOM 671 N N . GLN A 1 85 ? -3.875 -6.744 24.030 1.00 93.62 85 GLN A N 1
ATOM 672 C CA . GLN A 1 85 ? -4.010 -5.744 25.088 1.00 93.62 85 GLN A CA 1
ATOM 673 C C . GLN A 1 85 ? -5.481 -5.452 25.410 1.00 93.62 85 GLN A C 1
ATOM 675 O O . GLN A 1 85 ? -5.853 -5.339 26.582 1.00 93.62 85 GLN A O 1
ATOM 680 N N . THR A 1 86 ? -6.320 -5.316 24.382 1.00 93.56 86 THR A N 1
ATOM 681 C CA . THR A 1 86 ? -7.762 -5.090 24.549 1.00 93.56 86 THR A CA 1
ATOM 682 C C . THR A 1 86 ? -8.417 -6.261 25.270 1.00 93.56 86 THR A C 1
ATOM 684 O O . THR A 1 86 ? -9.179 -6.045 26.212 1.00 93.56 86 THR A O 1
ATOM 687 N N . GLU A 1 87 ? -8.085 -7.492 24.881 1.00 94.06 87 GLU A N 1
ATOM 688 C CA . GLU A 1 87 ? -8.600 -8.702 25.519 1.00 94.06 87 GLU A CA 1
ATOM 689 C C . GLU A 1 87 ? -8.194 -8.778 26.997 1.00 94.06 87 GLU A C 1
ATOM 691 O O . GLU A 1 87 ? -9.044 -8.991 27.865 1.00 94.06 87 GLU A O 1
ATOM 696 N N . ALA A 1 88 ? -6.915 -8.553 27.309 1.00 92.75 88 ALA A N 1
ATOM 697 C CA . ALA A 1 88 ? -6.415 -8.569 28.681 1.00 92.75 88 ALA A CA 1
ATOM 698 C C . ALA A 1 88 ? -7.083 -7.488 29.546 1.00 92.75 88 ALA A C 1
ATOM 700 O O . ALA A 1 88 ? -7.497 -7.754 30.675 1.00 92.75 88 ALA A O 1
ATOM 701 N N . LYS A 1 89 ? -7.250 -6.277 29.001 1.00 94.88 89 LYS A N 1
ATOM 702 C CA . LYS A 1 89 ? -7.942 -5.178 29.685 1.00 94.88 89 LYS A CA 1
ATOM 703 C C . LYS A 1 89 ? -9.407 -5.511 29.944 1.00 94.88 89 LYS A C 1
ATOM 705 O O . LYS A 1 89 ? -9.917 -5.226 31.023 1.00 94.88 89 LYS A O 1
ATOM 710 N N . LEU A 1 90 ? -10.081 -6.115 28.971 1.00 94.94 90 LEU A N 1
ATOM 711 C CA . LEU A 1 90 ? -11.473 -6.515 29.105 1.00 94.94 90 LEU A CA 1
ATOM 712 C C . LEU A 1 90 ? -11.633 -7.593 30.186 1.00 94.94 90 LEU A C 1
ATOM 714 O O . LEU A 1 90 ? -12.526 -7.489 31.025 1.00 94.94 90 LEU A O 1
ATOM 718 N N . LYS A 1 91 ? -10.728 -8.579 30.220 1.00 93.75 91 LYS A N 1
ATOM 719 C CA . LYS A 1 91 ? -10.670 -9.597 31.279 1.00 93.75 91 LYS A CA 1
ATOM 720 C C . LYS A 1 91 ? -10.472 -8.975 32.661 1.00 93.75 91 LYS A C 1
ATOM 722 O O . LYS A 1 91 ? -11.240 -9.290 33.562 1.00 93.75 91 LYS A O 1
ATOM 727 N N . ASP A 1 92 ? -9.522 -8.054 32.815 1.00 94.00 92 ASP A N 1
ATOM 728 C CA . ASP A 1 92 ? -9.291 -7.334 34.078 1.00 94.00 92 ASP A CA 1
ATOM 729 C C . ASP A 1 92 ? -10.518 -6.508 34.507 1.00 94.00 92 ASP A C 1
ATOM 731 O O . ASP A 1 92 ? -10.920 -6.534 35.671 1.00 94.00 92 ASP A O 1
ATOM 735 N N . MET A 1 93 ? -11.177 -5.820 33.568 1.00 93.00 93 MET A N 1
ATOM 736 C CA . MET A 1 93 ? -12.426 -5.105 33.848 1.00 93.00 93 MET A CA 1
ATOM 737 C C . MET A 1 93 ? -13.531 -6.052 34.319 1.00 93.00 93 MET A C 1
ATOM 739 O O . MET A 1 93 ? -14.190 -5.759 35.315 1.00 93.00 93 MET A O 1
ATOM 743 N N . PHE A 1 94 ? -13.729 -7.187 33.646 1.00 89.75 94 PHE A N 1
ATOM 744 C CA . PHE A 1 94 ? -14.728 -8.172 34.058 1.00 89.75 94 PHE A CA 1
ATOM 745 C C . PHE A 1 94 ? -14.392 -8.809 35.400 1.00 89.75 94 PHE A C 1
ATOM 747 O O . PHE A 1 94 ? -15.281 -8.963 36.229 1.00 89.75 94 PHE A O 1
ATOM 754 N N . GLU A 1 95 ? -13.126 -9.115 35.664 1.00 89.94 95 GLU A N 1
ATOM 755 C CA . GLU A 1 95 ? -12.697 -9.630 36.960 1.00 89.94 95 GLU A CA 1
ATOM 756 C C . GLU A 1 95 ? -12.978 -8.614 38.079 1.00 89.94 95 GLU A C 1
ATOM 758 O O . GLU A 1 95 ? -13.505 -8.978 39.130 1.00 89.94 95 GLU A O 1
ATOM 763 N N . LYS A 1 96 ? -12.715 -7.323 37.843 1.00 87.62 96 LYS A N 1
ATOM 764 C CA . LYS A 1 96 ? -13.073 -6.234 38.768 1.00 87.62 96 LYS A CA 1
ATOM 765 C C . LYS A 1 96 ? -14.587 -6.092 38.947 1.00 87.62 96 LYS A C 1
ATOM 767 O O . LYS A 1 96 ? -15.049 -5.864 40.066 1.00 87.62 96 LYS A O 1
ATOM 772 N N . LEU A 1 97 ? -15.369 -6.242 37.878 1.00 85.81 97 LEU A N 1
ATOM 773 C CA . LEU A 1 97 ? -16.833 -6.214 37.938 1.00 85.81 97 LEU A CA 1
ATOM 774 C C . LEU A 1 97 ? -17.400 -7.411 38.703 1.00 85.81 97 LEU A C 1
ATOM 776 O O . LEU A 1 97 ? -18.295 -7.218 39.510 1.00 85.81 97 LEU A O 1
ATOM 780 N N . LEU A 1 98 ? -16.867 -8.620 38.522 1.00 84.12 98 LEU A N 1
ATOM 781 C CA . LEU A 1 98 ? -17.292 -9.800 39.281 1.00 84.12 98 LEU A CA 1
ATOM 782 C C . LEU A 1 98 ? -16.905 -9.685 40.758 1.00 84.12 98 LEU A C 1
ATOM 784 O O . LEU A 1 98 ? -17.743 -9.906 41.625 1.00 84.12 98 LEU A O 1
ATOM 788 N N . LYS A 1 99 ? -15.671 -9.258 41.056 1.00 81.75 99 LYS A N 1
ATOM 789 C CA . LYS A 1 99 ? -15.230 -9.014 42.440 1.00 81.75 99 LYS A CA 1
ATOM 790 C C . LYS A 1 99 ? -16.060 -7.940 43.130 1.00 81.75 99 LYS A C 1
ATOM 792 O O . LYS A 1 99 ? -16.298 -8.032 44.326 1.00 81.75 99 LYS A O 1
ATOM 797 N N . SER A 1 100 ? -16.484 -6.915 42.391 1.00 73.38 100 SER A N 1
ATOM 798 C CA . SER A 1 100 ? -17.402 -5.914 42.929 1.00 73.38 100 SER A CA 1
ATOM 799 C C . SER A 1 100 ? -18.842 -6.412 42.957 1.00 73.38 100 SER A C 1
ATOM 801 O O . SER A 1 100 ? -19.544 -6.031 43.873 1.00 73.38 100 SER A O 1
ATOM 803 N N . SER A 1 101 ? -19.285 -7.290 42.054 1.00 61.72 101 SER A N 1
ATOM 804 C CA . SER A 1 101 ? -20.651 -7.833 41.980 1.00 61.72 101 SER A CA 1
ATOM 805 C C . SER A 1 101 ? -21.106 -8.513 43.267 1.00 61.72 101 SER A C 1
ATOM 807 O O . SER A 1 101 ? -22.258 -8.336 43.653 1.00 61.72 101 SER A O 1
ATOM 809 N N . ASP A 1 102 ? -20.216 -9.213 43.973 1.00 60.28 102 ASP A N 1
ATOM 810 C CA . ASP A 1 102 ? -20.526 -9.759 45.304 1.00 60.28 102 ASP A CA 1
ATOM 811 C C . ASP A 1 102 ? -20.797 -8.647 46.352 1.00 60.28 102 ASP A C 1
ATOM 813 O O . ASP A 1 102 ? -21.433 -8.889 47.376 1.00 60.28 102 ASP A O 1
ATOM 817 N N . LEU A 1 103 ? -20.375 -7.405 46.074 1.00 55.12 103 LEU A N 1
ATOM 818 C CA . LEU A 1 103 ? -20.672 -6.166 46.813 1.00 55.12 103 LEU A CA 1
ATOM 819 C C . LEU A 1 103 ? -21.738 -5.262 46.141 1.00 55.12 103 LEU A C 1
ATOM 821 O O . LEU A 1 103 ? -22.201 -4.304 46.768 1.00 55.12 103 LEU A O 1
ATOM 825 N N . LEU A 1 104 ? -22.141 -5.503 44.884 1.00 53.41 104 LEU A N 1
ATOM 826 C CA . LEU A 1 104 ? -23.067 -4.632 44.146 1.00 53.41 104 LEU A CA 1
ATOM 827 C C . LEU A 1 104 ? -24.516 -5.025 44.455 1.00 53.41 104 LEU A C 1
ATOM 829 O O . LEU A 1 104 ? -25.145 -5.831 43.775 1.00 53.41 104 LEU A O 1
ATOM 833 N N . SER A 1 105 ? -25.084 -4.360 45.459 1.00 61.00 105 SER A N 1
ATOM 834 C CA . SER A 1 105 ? -26.536 -4.217 45.599 1.00 61.00 105 SER A CA 1
ATOM 835 C C . SER A 1 105 ? -27.167 -3.766 44.261 1.00 61.00 105 SER A C 1
ATOM 837 O O . SER A 1 105 ? -26.556 -2.956 43.552 1.00 61.00 105 SER A O 1
ATOM 839 N N . PRO A 1 106 ? -28.397 -4.198 43.906 1.00 61.06 106 PRO A N 1
ATOM 840 C CA . PRO A 1 106 ? -29.085 -3.836 42.653 1.00 61.06 106 PRO A CA 1
ATOM 841 C C . PRO A 1 106 ? -29.181 -2.321 42.375 1.00 61.06 106 PRO A C 1
ATOM 843 O O . PRO A 1 106 ? -29.405 -1.901 41.240 1.00 61.06 106 PRO A O 1
ATOM 846 N N . SER A 1 107 ? -28.962 -1.485 43.391 1.00 55.84 107 SER A N 1
ATOM 847 C CA . SER A 1 107 ? -28.863 -0.027 43.272 1.00 55.84 107 SER A CA 1
ATOM 848 C C . SER A 1 107 ? -27.644 0.445 42.457 1.00 55.84 107 SER A C 1
ATOM 850 O O . SER A 1 107 ? -27.732 1.410 41.698 1.00 55.84 107 SER A O 1
ATOM 852 N N . VAL A 1 108 ? -26.507 -0.255 42.546 1.00 57.66 108 VAL A N 1
ATOM 853 C CA . VAL A 1 108 ? -25.244 0.189 41.931 1.00 57.66 108 VAL A CA 1
ATOM 854 C C . VAL A 1 108 ? -25.179 -0.152 40.437 1.00 57.66 108 VAL A C 1
ATOM 856 O O . VAL A 1 108 ? -24.646 0.628 39.653 1.00 57.66 108 VAL A O 1
ATOM 859 N N . ALA A 1 109 ? -25.816 -1.248 40.009 1.00 59.81 109 ALA A N 1
ATOM 860 C CA . ALA A 1 109 ? -26.012 -1.566 38.589 1.00 59.81 109 ALA A CA 1
ATOM 861 C C . ALA A 1 109 ? -26.819 -0.471 37.864 1.00 59.81 109 ALA A C 1
ATOM 863 O O . ALA A 1 109 ? -26.510 -0.099 36.733 1.00 59.81 109 ALA A O 1
ATOM 864 N N . LYS A 1 110 ? -27.806 0.109 38.558 1.00 61.38 110 LYS A N 1
ATOM 865 C CA . LYS A 1 110 ? -28.596 1.252 38.080 1.00 61.38 110 LYS A CA 1
ATOM 866 C C . LYS A 1 110 ? -27.760 2.536 37.992 1.00 61.38 110 LYS A C 1
ATOM 868 O O . LYS A 1 110 ? -27.926 3.311 37.057 1.00 61.38 110 LYS A O 1
ATOM 873 N N . LEU A 1 111 ? -26.836 2.732 38.934 1.00 58.75 111 LEU A N 1
ATOM 874 C CA . LEU A 1 111 ? -25.898 3.859 38.958 1.00 58.75 111 LEU A CA 1
ATOM 875 C C . LEU A 1 111 ? -24.839 3.765 37.855 1.00 58.75 111 LEU A C 1
ATOM 877 O O . LEU A 1 111 ? -24.588 4.764 37.195 1.00 58.75 111 LEU A O 1
ATOM 881 N N . LEU A 1 112 ? -24.271 2.587 37.584 1.00 59.00 112 LEU A N 1
ATOM 882 C CA . LEU A 1 112 ? -23.324 2.389 36.476 1.00 59.00 112 LEU A CA 1
ATOM 883 C C . LEU A 1 112 ? -23.983 2.616 35.109 1.00 59.00 112 LEU A C 1
ATOM 885 O O . LEU A 1 112 ? -23.377 3.222 34.230 1.00 59.00 112 LEU A O 1
ATOM 889 N N . GLN A 1 113 ? -25.251 2.228 34.962 1.00 60.41 113 GLN A N 1
ATOM 890 C CA . GLN A 1 113 ? -26.049 2.527 33.771 1.00 60.41 113 GLN A CA 1
ATOM 891 C C . GLN A 1 113 ? -26.318 4.039 33.600 1.00 60.41 113 GLN A C 1
ATOM 893 O O . GLN A 1 113 ? -26.529 4.511 32.488 1.00 60.41 113 GLN A O 1
ATOM 898 N N . GLN A 1 114 ? -26.285 4.820 34.688 1.00 58.72 114 GLN A N 1
ATOM 899 C CA . GLN A 1 114 ? -26.538 6.268 34.686 1.00 58.72 114 GLN A CA 1
ATOM 900 C C . GLN A 1 114 ? -25.269 7.139 34.680 1.00 58.72 114 GLN A C 1
ATOM 902 O O . GLN A 1 114 ? -25.342 8.300 34.258 1.00 58.72 114 GLN A O 1
ATOM 907 N N . ALA A 1 115 ? -24.138 6.608 35.155 1.00 56.34 115 ALA A N 1
ATOM 908 C CA . ALA A 1 115 ? -22.918 7.360 35.456 1.00 56.34 115 ALA A CA 1
ATOM 909 C C . ALA A 1 115 ? -21.927 7.483 34.286 1.00 56.34 115 ALA A C 1
ATOM 911 O O . ALA A 1 115 ? -20.947 8.210 34.417 1.00 56.34 115 ALA A O 1
ATOM 912 N N . GLY A 1 116 ? -22.157 6.804 33.158 1.00 58.66 116 GLY A N 1
ATOM 913 C CA . GLY A 1 116 ? -21.173 6.735 32.069 1.00 58.66 116 GLY A CA 1
ATOM 914 C C . GLY A 1 116 ? -21.612 7.265 30.707 1.00 58.66 116 GLY A C 1
ATOM 915 O O . GLY A 1 116 ? -20.777 7.328 29.812 1.00 58.66 116 GLY A O 1
ATOM 916 N N . LEU A 1 117 ? -22.884 7.626 30.521 1.00 59.53 117 LEU A N 1
ATOM 917 C CA . LEU A 1 117 ? -23.397 7.931 29.184 1.00 59.53 117 LEU A CA 1
ATOM 918 C C . LEU A 1 117 ? -23.278 9.439 28.891 1.00 59.53 117 LEU A C 1
ATOM 920 O O . LEU A 1 117 ? -23.862 10.229 29.650 1.00 59.53 117 LEU A O 1
ATOM 924 N N . PRO A 1 118 ? -22.533 9.861 27.846 1.00 62.19 118 PRO A N 1
ATOM 925 C CA . PRO A 1 118 ? -22.522 11.246 27.378 1.00 62.19 118 PRO A CA 1
ATOM 926 C C . PRO A 1 118 ? -23.948 11.752 27.111 1.00 62.19 118 PRO A C 1
ATOM 928 O O . PRO A 1 118 ? -24.862 10.970 26.855 1.00 62.19 118 PRO A O 1
ATOM 931 N N . VAL A 1 119 ? -24.154 13.069 27.210 1.00 64.50 119 VAL A N 1
ATOM 932 C CA . VAL A 1 119 ? -25.485 13.708 27.132 1.00 64.50 119 VAL A CA 1
ATOM 933 C C . VAL A 1 119 ? -26.250 13.286 25.868 1.00 64.50 119 VAL A C 1
ATOM 935 O O . VAL A 1 119 ? -27.421 12.921 25.970 1.00 64.50 119 VAL A O 1
ATOM 938 N N . GLU A 1 120 ? -25.566 13.211 24.724 1.00 66.19 120 GLU A N 1
ATOM 939 C CA . GLU A 1 120 ? -26.090 12.659 23.467 1.00 66.19 120 GLU A CA 1
ATOM 940 C C . GLU A 1 120 ? -26.679 11.250 23.611 1.00 66.19 120 GLU A C 1
ATOM 942 O O . GLU A 1 120 ? -27.751 10.968 23.087 1.00 66.19 120 GLU A O 1
ATOM 947 N N . GLU A 1 121 ? -26.016 10.355 24.340 1.00 64.94 121 GLU A N 1
ATOM 948 C CA . GLU A 1 121 ? -26.444 8.962 24.475 1.00 64.94 121 GLU A CA 1
ATOM 949 C C . GLU A 1 121 ? -27.670 8.829 25.391 1.00 64.94 121 GLU A C 1
ATOM 951 O O . GLU A 1 121 ? -28.534 7.984 25.159 1.00 64.94 121 GLU A O 1
ATOM 956 N N . LYS A 1 122 ? -27.825 9.726 26.375 1.00 68.25 122 LYS A N 1
ATOM 957 C CA . LYS A 1 122 ? -29.057 9.815 27.180 1.00 68.25 122 LYS A CA 1
ATOM 958 C C . LYS A 1 122 ? -30.252 10.302 26.365 1.00 68.25 122 LYS A C 1
ATOM 960 O O . LYS A 1 122 ? -31.345 9.762 26.537 1.00 68.25 122 LYS A O 1
ATOM 965 N N . GLU A 1 123 ? -30.064 11.282 25.483 1.00 72.12 123 GLU A N 1
ATOM 966 C CA . GLU A 1 123 ? -31.134 11.719 24.578 1.00 72.12 123 GLU A CA 1
ATOM 967 C C . GLU A 1 123 ? -31.457 10.659 23.526 1.00 72.12 123 GLU A C 1
ATOM 969 O O . GLU A 1 123 ? -32.632 10.388 23.285 1.00 72.12 123 GLU A O 1
ATOM 974 N N . LEU A 1 124 ? -30.450 9.974 22.974 1.00 71.69 124 LEU A N 1
ATOM 975 C CA . LEU A 1 124 ? -30.670 8.847 22.067 1.00 71.69 124 LEU A CA 1
ATOM 976 C C . LEU A 1 124 ? -31.498 7.748 22.737 1.00 71.69 124 LEU A C 1
ATOM 978 O O . LEU A 1 124 ? -32.509 7.342 22.175 1.00 71.69 124 LEU A O 1
ATOM 982 N N . LEU A 1 125 ? -31.161 7.343 23.965 1.00 71.56 125 LEU A N 1
ATOM 983 C CA . LEU A 1 125 ? -31.946 6.359 24.720 1.00 71.56 125 LEU A CA 1
ATOM 984 C C . LEU A 1 125 ? -33.385 6.814 24.989 1.00 71.56 125 LEU A C 1
ATOM 986 O O . LEU A 1 125 ? -34.301 5.988 25.009 1.00 71.56 125 LEU A O 1
ATOM 990 N N . ARG A 1 126 ? -33.602 8.119 25.192 1.00 72.62 126 ARG A N 1
ATOM 991 C CA . ARG A 1 126 ? -34.939 8.696 25.375 1.00 72.62 126 ARG A CA 1
ATOM 992 C C . ARG A 1 126 ? -35.755 8.639 24.083 1.00 72.62 126 ARG A C 1
ATOM 994 O O . ARG A 1 126 ? -36.943 8.324 24.133 1.00 72.62 126 ARG A O 1
ATOM 1001 N N . LEU A 1 127 ? -35.119 8.913 22.944 1.00 72.25 127 LEU A N 1
ATOM 1002 C CA . LEU A 1 127 ? -35.733 8.873 21.616 1.00 72.25 127 LEU A CA 1
ATOM 1003 C C . LEU A 1 127 ? -35.975 7.441 21.119 1.00 72.25 127 LEU A C 1
ATOM 1005 O O . LEU A 1 127 ? -36.962 7.200 20.432 1.00 72.25 127 LEU A O 1
ATOM 1009 N N . THR A 1 128 ? -35.125 6.481 21.493 1.00 70.38 128 THR A N 1
ATOM 1010 C CA . THR A 1 128 ? -35.246 5.067 21.101 1.00 70.38 128 THR A CA 1
ATOM 1011 C C . THR A 1 128 ? -36.020 4.217 22.107 1.00 70.38 128 THR A C 1
ATOM 1013 O O . THR A 1 128 ? -35.929 2.991 22.064 1.00 70.38 128 THR A O 1
ATOM 1016 N N . ASN A 1 129 ? -36.756 4.824 23.044 1.00 74.12 129 ASN A N 1
ATOM 1017 C CA . ASN A 1 129 ? -37.549 4.065 24.003 1.00 74.12 129 ASN A CA 1
ATOM 1018 C C . ASN A 1 129 ? -38.681 3.313 23.269 1.00 74.12 129 ASN A C 1
ATOM 1020 O O . ASN A 1 129 ? -39.600 3.951 22.761 1.00 74.12 129 ASN A O 1
ATOM 1024 N N . PRO A 1 130 ? -38.690 1.969 23.240 1.00 67.62 130 PRO A N 1
ATOM 1025 C CA . PRO A 1 130 ? -39.729 1.222 22.535 1.00 67.62 130 PRO A CA 1
ATOM 1026 C C . PRO A 1 130 ? -41.129 1.460 23.121 1.00 67.62 130 PRO A C 1
ATOM 1028 O O . PRO A 1 130 ? -42.115 1.341 22.402 1.00 67.62 130 PRO A O 1
ATOM 1031 N N . ALA A 1 131 ? -41.228 1.854 24.397 1.00 69.06 131 ALA A N 1
ATOM 1032 C CA . ALA A 1 131 ? -42.501 2.141 25.055 1.00 69.06 131 ALA A CA 1
ATOM 1033 C C . ALA A 1 131 ? -43.133 3.483 24.638 1.00 69.06 131 ALA A C 1
ATOM 1035 O O . ALA A 1 131 ? -44.320 3.690 24.878 1.00 69.06 131 ALA A O 1
ATOM 1036 N N . SER A 1 132 ? -42.370 4.407 24.038 1.00 69.88 132 SER A N 1
ATOM 1037 C CA . SER A 1 132 ? -42.908 5.679 23.526 1.00 69.88 132 SER A CA 1
ATOM 1038 C C . SER A 1 132 ? -43.388 5.586 22.075 1.00 69.88 132 SER A C 1
ATOM 1040 O O . SER A 1 132 ? -44.035 6.512 21.582 1.00 69.88 132 SER A O 1
ATOM 1042 N N . ILE A 1 133 ? -43.107 4.476 21.387 1.00 72.50 133 ILE A N 1
ATOM 1043 C CA . ILE A 1 133 ? -43.506 4.258 19.998 1.00 72.50 133 ILE A CA 1
ATOM 1044 C C . ILE A 1 133 ? -44.953 3.752 19.979 1.00 72.50 133 ILE A C 1
ATOM 1046 O O . ILE A 1 133 ? -45.242 2.610 20.332 1.00 72.50 133 ILE A O 1
ATOM 1050 N N . SER A 1 134 ? -45.884 4.613 19.560 1.00 71.06 134 SER A N 1
ATOM 1051 C CA . SER A 1 134 ? -47.299 4.252 19.419 1.00 71.06 134 SER A CA 1
ATOM 1052 C C . SER A 1 134 ? -47.497 3.319 18.221 1.00 71.06 134 SER A C 1
ATOM 1054 O O . SER A 1 134 ? -47.412 3.737 17.065 1.00 71.06 134 SER A O 1
ATOM 1056 N N . VAL A 1 135 ? -47.746 2.038 18.494 1.00 74.12 135 VAL A N 1
ATOM 1057 C CA . VAL A 1 135 ? -48.030 1.029 17.465 1.00 74.12 135 VAL A CA 1
ATOM 1058 C C . VAL A 1 135 ? -49.504 1.102 17.062 1.00 74.12 135 VAL A C 1
ATOM 1060 O O . VAL A 1 135 ? -50.390 1.054 17.919 1.00 74.12 135 VAL A O 1
ATOM 1063 N N . GLN A 1 136 ? -49.771 1.163 15.755 1.00 75.88 136 GLN A N 1
ATOM 1064 C CA . GLN A 1 136 ? -51.126 1.192 15.197 1.00 75.88 136 GLN A CA 1
ATOM 1065 C C . GLN A 1 136 ? -51.960 -0.020 15.648 1.00 75.88 136 GLN A C 1
ATOM 1067 O O . GLN A 1 136 ? -51.462 -1.143 15.745 1.00 75.88 136 GLN A O 1
ATOM 1072 N N . ALA A 1 137 ? -53.257 0.198 15.883 1.00 71.81 137 ALA A N 1
ATOM 1073 C CA . ALA A 1 137 ? -54.186 -0.852 16.315 1.00 71.81 137 ALA A CA 1
ATOM 1074 C C . ALA A 1 137 ? -54.388 -1.971 15.271 1.00 71.81 137 ALA A C 1
ATOM 1076 O O . ALA A 1 137 ? -54.881 -3.041 15.612 1.00 71.81 137 ALA A O 1
ATOM 1077 N N . SER A 1 138 ? -53.998 -1.737 14.015 1.00 75.94 138 SER A N 1
ATOM 1078 C CA . SER A 1 138 ? -54.046 -2.706 12.914 1.00 75.94 138 SER A CA 1
ATOM 1079 C C . SER A 1 138 ? -52.866 -3.684 12.884 1.00 75.94 138 SER A C 1
ATOM 1081 O O . SER A 1 138 ? -52.913 -4.650 12.125 1.00 75.94 138 SER A O 1
ATOM 1083 N N . TYR A 1 139 ? -51.810 -3.467 13.677 1.00 77.94 139 TYR A N 1
ATOM 1084 C CA . TYR A 1 139 ? -50.648 -4.356 13.697 1.00 77.94 139 TYR A CA 1
ATOM 1085 C C . TYR A 1 139 ? -50.995 -5.691 14.370 1.00 77.94 139 TYR A C 1
ATOM 1087 O O . TYR A 1 139 ? -51.197 -5.741 15.583 1.00 77.94 139 TYR A O 1
ATOM 1095 N N . GLN A 1 140 ? -51.043 -6.768 13.580 1.00 68.75 140 GLN A N 1
ATOM 1096 C CA . GLN A 1 140 ? -51.324 -8.130 14.063 1.00 68.75 140 GLN A CA 1
ATOM 1097 C C . GLN A 1 140 ? -50.066 -8.919 14.463 1.00 68.75 140 GLN A C 1
ATOM 1099 O O . GLN A 1 140 ? -50.180 -9.986 15.058 1.00 68.75 140 GLN A O 1
ATOM 1104 N N . GLY A 1 141 ? -48.870 -8.394 14.177 1.00 74.44 141 GLY A N 1
ATOM 1105 C CA . GLY A 1 141 ? -47.615 -9.082 14.468 1.00 74.44 141 GLY A CA 1
ATOM 1106 C C . GLY A 1 141 ? -47.251 -9.123 15.962 1.00 74.44 141 GLY A C 1
ATOM 1107 O O . GLY A 1 141 ? -47.827 -8.403 16.786 1.00 74.44 141 GLY A O 1
ATOM 1108 N N . PRO A 1 142 ? -46.248 -9.937 16.334 1.00 74.00 142 PRO A N 1
ATOM 1109 C CA . PRO A 1 142 ? -45.794 -10.055 17.714 1.00 74.00 142 PRO A CA 1
ATOM 1110 C C . PRO A 1 142 ? -45.214 -8.724 18.212 1.00 74.00 142 PRO A C 1
ATOM 1112 O O . PRO A 1 142 ? -44.392 -8.090 17.541 1.00 74.00 142 PRO A O 1
ATOM 1115 N N . ARG A 1 143 ? -45.657 -8.294 19.400 1.00 73.88 143 ARG A N 1
ATOM 1116 C CA . ARG A 1 143 ? -45.137 -7.116 20.105 1.00 73.88 143 ARG A CA 1
ATOM 1117 C C . ARG A 1 143 ? -44.027 -7.555 21.050 1.00 73.88 143 ARG A C 1
ATOM 1119 O O . ARG A 1 143 ? -44.255 -8.361 21.948 1.00 73.88 143 ARG A O 1
ATOM 1126 N N . ILE A 1 144 ? -42.823 -7.039 20.826 1.00 72.81 144 ILE A N 1
ATOM 1127 C CA . ILE A 1 144 ? -41.665 -7.332 21.667 1.00 72.81 144 ILE A CA 1
ATOM 1128 C C . ILE A 1 144 ? -41.527 -6.192 22.667 1.00 72.81 144 ILE A C 1
ATOM 1130 O O . ILE A 1 144 ? -41.091 -5.098 22.319 1.00 72.81 144 ILE A O 1
ATOM 1134 N N . GLU A 1 145 ? -41.896 -6.463 23.910 1.00 69.94 145 GLU A N 1
ATOM 1135 C CA . GLU A 1 145 ? -41.611 -5.584 25.039 1.00 69.94 145 GLU A CA 1
ATOM 1136 C C . GLU A 1 145 ? -40.470 -6.191 25.864 1.00 69.94 145 GLU A C 1
ATOM 1138 O O . GLU A 1 145 ? -40.305 -7.413 25.942 1.00 69.94 145 GLU A O 1
ATOM 1143 N N . GLY A 1 146 ? -39.616 -5.336 26.425 1.00 69.69 146 GLY A N 1
ATOM 1144 C CA . GLY A 1 146 ? -38.512 -5.786 27.269 1.00 69.69 146 GLY A CA 1
ATOM 1145 C C . GLY A 1 146 ? -38.985 -6.165 28.681 1.00 69.69 146 GLY A C 1
ATOM 1146 O O . GLY A 1 146 ? -39.988 -5.624 29.144 1.00 69.69 146 GLY A O 1
ATOM 1147 N N . PRO A 1 147 ? -38.243 -7.013 29.419 1.00 72.56 147 PRO A N 1
ATOM 1148 C CA . PRO A 1 147 ? -37.118 -7.843 28.984 1.00 72.56 147 PRO A CA 1
ATOM 1149 C C . PRO A 1 147 ? -37.578 -9.114 28.246 1.00 72.56 147 PRO A C 1
ATOM 1151 O O . PRO A 1 147 ? -38.558 -9.761 28.621 1.00 72.56 147 PRO A O 1
ATOM 1154 N N . ILE A 1 148 ? -36.828 -9.498 27.206 1.00 74.44 148 ILE A N 1
ATOM 1155 C CA . ILE A 1 148 ? -37.139 -10.665 26.369 1.00 74.44 148 ILE A CA 1
ATOM 1156 C C . ILE A 1 148 ? -37.111 -11.925 27.237 1.00 74.44 148 ILE A C 1
ATOM 1158 O O . ILE A 1 148 ? -36.078 -12.319 27.777 1.00 74.44 148 ILE A O 1
ATOM 1162 N N . THR A 1 149 ? -38.272 -12.558 27.362 1.00 81.75 149 THR A N 1
ATOM 1163 C CA . THR A 1 149 ? -38.473 -13.764 28.160 1.00 81.75 149 THR A CA 1
ATOM 1164 C C . THR A 1 149 ? -38.512 -14.973 27.227 1.00 81.75 149 THR A C 1
ATOM 1166 O O . THR A 1 149 ? -38.898 -14.866 26.068 1.00 81.75 149 THR A O 1
ATOM 1169 N N . ARG A 1 150 ? -38.164 -16.171 27.716 1.00 82.00 150 ARG A N 1
ATOM 1170 C CA . ARG A 1 150 ? -38.224 -17.406 26.904 1.00 82.00 150 ARG A CA 1
ATOM 1171 C C . ARG A 1 150 ? -39.577 -17.584 26.201 1.00 82.00 150 ARG A C 1
ATOM 1173 O O . ARG A 1 150 ? -39.613 -18.034 25.065 1.00 82.00 150 ARG A O 1
ATOM 1180 N N . LYS A 1 151 ? -40.666 -17.191 26.866 1.00 79.81 151 LYS A N 1
ATOM 1181 C CA . LYS A 1 151 ? -42.020 -17.213 26.307 1.00 79.81 151 LYS A CA 1
ATOM 1182 C C . LYS A 1 151 ? -42.160 -16.295 25.086 1.00 79.81 151 LYS A C 1
ATOM 1184 O O . LYS A 1 151 ? -42.553 -16.771 24.033 1.00 79.81 151 LYS A O 1
ATOM 1189 N N . THR A 1 152 ? -41.723 -15.036 25.187 1.00 79.38 152 THR A N 1
ATOM 1190 C CA . THR A 1 152 ? -41.795 -14.080 24.068 1.00 79.38 152 THR A CA 1
ATOM 1191 C C . THR A 1 152 ? -40.937 -14.510 22.878 1.00 79.38 152 THR A C 1
ATOM 1193 O O . THR A 1 152 ? -41.275 -14.218 21.736 1.00 79.38 152 THR A O 1
ATOM 1196 N N . PHE A 1 153 ? -39.846 -15.238 23.125 1.00 83.19 153 PHE A N 1
ATOM 1197 C CA . PHE A 1 153 ? -39.012 -15.806 22.068 1.00 83.19 153 PHE A CA 1
ATOM 1198 C C . PHE A 1 153 ? -39.698 -16.957 21.317 1.00 83.19 153 PHE A C 1
ATOM 1200 O O . PHE A 1 153 ? -39.602 -17.031 20.095 1.00 83.19 153 PHE A O 1
ATOM 1207 N N . VAL A 1 154 ? -40.411 -17.836 22.029 1.00 85.19 154 VAL A N 1
ATOM 1208 C CA . VAL A 1 154 ? -41.197 -18.916 21.407 1.00 85.19 154 VAL A CA 1
ATOM 1209 C C . VAL A 1 154 ? -42.344 -18.331 20.583 1.00 85.19 154 VAL A C 1
ATOM 1211 O O . VAL A 1 154 ? -42.472 -18.674 19.411 1.00 85.19 154 VAL A O 1
ATOM 1214 N N . ASP A 1 155 ? -43.081 -17.371 21.145 1.00 81.88 155 ASP A N 1
ATOM 1215 C CA . ASP A 1 155 ? -44.183 -16.684 20.458 1.00 81.88 155 ASP A CA 1
ATOM 1216 C C . ASP A 1 155 ? -43.702 -15.989 19.164 1.00 81.88 155 ASP A C 1
ATOM 1218 O O . ASP A 1 155 ? -44.392 -15.984 18.144 1.00 81.88 155 ASP A O 1
ATOM 1222 N N . LEU A 1 156 ? -42.480 -15.438 19.173 1.00 82.69 156 LEU A N 1
ATOM 1223 C CA . LEU A 1 156 ? -41.851 -14.825 18.002 1.00 82.69 156 LEU A CA 1
ATOM 1224 C C . LEU A 1 156 ? -41.504 -15.853 16.914 1.00 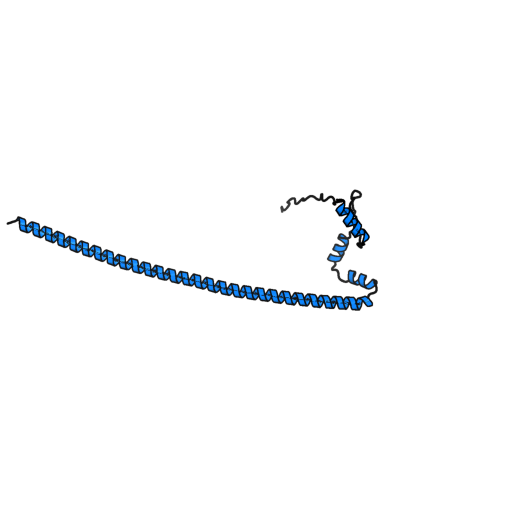82.69 156 LEU A C 1
ATOM 1226 O O . LEU A 1 156 ? -41.724 -15.590 15.731 1.00 82.69 156 LEU A O 1
ATOM 1230 N N . ILE A 1 157 ? -40.966 -17.015 17.299 1.00 84.50 157 ILE A N 1
ATOM 1231 C CA . ILE A 1 157 ? -40.644 -18.103 16.362 1.00 84.50 157 ILE A CA 1
ATOM 1232 C C . ILE A 1 157 ? -41.919 -18.643 15.716 1.00 84.50 157 ILE A C 1
ATOM 1234 O O . ILE A 1 157 ? -41.947 -18.854 14.504 1.00 84.50 157 ILE A O 1
ATOM 1238 N N . GLU A 1 158 ? -42.972 -18.841 16.507 1.00 84.25 158 GLU A N 1
ATOM 1239 C CA . GLU A 1 158 ? -44.266 -19.307 16.011 1.00 84.25 158 GLU A CA 1
ATOM 1240 C C . GLU A 1 158 ? -44.876 -18.291 15.043 1.00 84.25 158 GLU A C 1
ATOM 1242 O O . GLU A 1 158 ? -45.219 -18.643 13.915 1.00 84.25 158 GLU A O 1
ATOM 1247 N N . ALA A 1 159 ? -44.917 -17.008 15.413 1.00 79.69 159 ALA A N 1
ATOM 1248 C CA . ALA A 1 159 ? -45.401 -15.948 14.530 1.00 79.69 159 ALA A CA 1
ATOM 1249 C C . ALA A 1 159 ? -44.628 -15.880 13.198 1.00 79.69 159 ALA A C 1
ATOM 1251 O O . ALA A 1 159 ? -45.224 -15.634 12.145 1.00 79.69 159 ALA A O 1
ATOM 1252 N N . PHE A 1 160 ? -43.318 -16.146 13.225 1.00 78.44 160 PHE A N 1
ATOM 1253 C CA . PHE A 1 160 ? -42.487 -16.195 12.024 1.00 78.44 160 PHE 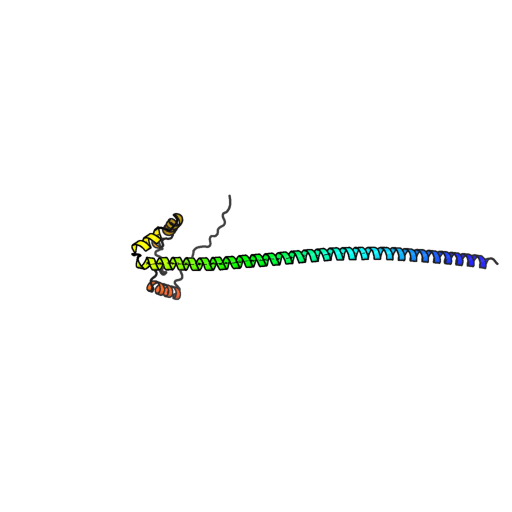A CA 1
ATOM 1254 C C . PHE A 1 160 ? -42.774 -17.431 11.156 1.00 78.44 160 PHE A C 1
ATOM 1256 O O . PHE A 1 160 ? -42.840 -17.313 9.934 1.00 78.44 160 PHE A O 1
ATOM 1263 N N . GLN A 1 161 ? -42.997 -18.604 11.763 1.00 79.25 161 GLN A N 1
ATOM 1264 C CA . GLN A 1 161 ? -43.360 -19.828 11.033 1.00 79.25 161 GLN A CA 1
ATOM 1265 C C . GLN A 1 161 ? -44.719 -19.721 10.335 1.00 79.25 161 GLN A C 1
ATOM 1267 O O . GLN A 1 161 ? -44.856 -20.185 9.205 1.00 79.25 161 GLN A O 1
ATOM 1272 N N . TYR A 1 162 ? -45.707 -19.085 10.969 1.00 76.12 162 TYR A N 1
ATOM 1273 C CA . TYR A 1 162 ? -47.051 -18.918 10.401 1.00 76.12 162 TYR A CA 1
ATOM 1274 C C . TYR A 1 162 ? -47.168 -17.745 9.413 1.00 76.12 162 TYR A C 1
ATOM 1276 O O . TYR A 1 162 ? -48.269 -17.411 8.979 1.00 76.12 162 TYR A O 1
ATOM 1284 N N . GLY A 1 163 ? -46.048 -17.124 9.025 1.00 65.88 163 GLY A N 1
ATOM 1285 C CA . GLY A 1 163 ? -46.028 -16.114 7.970 1.00 65.88 163 GLY A CA 1
ATOM 1286 C C . GLY A 1 163 ? -46.647 -14.774 8.366 1.00 65.88 163 GLY A C 1
ATOM 1287 O O . GLY A 1 163 ? -47.022 -14.006 7.481 1.00 65.88 163 GLY A O 1
ATOM 1288 N N . GLN A 1 164 ? -46.714 -14.449 9.664 1.00 63.75 164 GLN A N 1
ATOM 1289 C CA . GLN A 1 164 ? -47.037 -13.095 10.126 1.00 63.75 164 GLN A CA 1
ATOM 1290 C C . GLN A 1 164 ? -45.844 -12.159 9.883 1.00 63.75 164 GLN A C 1
ATOM 1292 O O . GLN A 1 164 ? -45.179 -11.673 10.799 1.00 63.75 164 GLN A O 1
ATOM 1297 N N . VAL A 1 165 ? -45.516 -11.949 8.611 1.00 55.09 165 VAL A N 1
ATOM 1298 C CA . VAL A 1 165 ? -44.472 -11.025 8.188 1.00 55.09 165 VAL A CA 1
ATOM 1299 C C . VAL A 1 165 ? -45.059 -9.623 8.219 1.00 55.09 165 VAL A C 1
ATOM 1301 O O . VAL A 1 165 ? -45.926 -9.275 7.423 1.00 55.09 165 VAL A O 1
ATOM 1304 N N . SER A 1 166 ? -44.551 -8.844 9.174 1.00 53.50 166 SER A N 1
ATOM 1305 C CA . SER A 1 166 ? -44.658 -7.390 9.285 1.00 53.50 166 SER A CA 1
ATOM 1306 C C . SER A 1 166 ? -44.768 -6.724 7.909 1.00 53.50 166 SER A C 1
ATOM 1308 O O . SER A 1 166 ? -43.902 -6.930 7.053 1.00 53.50 166 SER A O 1
ATOM 1310 N N . GLU A 1 167 ? -45.837 -5.954 7.690 1.00 49.50 167 GLU A N 1
ATOM 1311 C CA . GLU A 1 167 ? -46.059 -5.171 6.475 1.00 49.50 167 GLU A CA 1
ATOM 1312 C C . GLU A 1 167 ? -44.876 -4.216 6.243 1.00 49.50 167 GLU A C 1
ATOM 1314 O O . GLU A 1 167 ? -44.872 -3.069 6.681 1.00 49.50 167 GLU A O 1
ATOM 1319 N N . ARG A 1 168 ? -43.842 -4.660 5.521 1.00 44.41 168 ARG A N 1
ATOM 1320 C CA . ARG A 1 168 ? -42.813 -3.770 4.974 1.00 44.41 168 ARG A CA 1
ATOM 1321 C C . ARG A 1 168 ? -43.400 -3.035 3.771 1.00 44.41 168 ARG A C 1
ATOM 1323 O O . ARG A 1 168 ? -43.062 -3.319 2.628 1.00 44.41 168 ARG A O 1
ATOM 1330 N N . LYS A 1 169 ? -44.302 -2.093 4.041 1.00 44.28 169 LYS A N 1
ATOM 1331 C CA . LYS A 1 169 ? -44.710 -1.038 3.109 1.00 44.28 169 LYS A CA 1
ATOM 1332 C C . LYS A 1 169 ? -44.209 0.307 3.627 1.00 44.28 169 LYS A C 1
ATOM 1334 O O . LYS A 1 169 ? -44.986 1.228 3.841 1.00 44.28 169 LYS A O 1
ATOM 1339 N N . HIS A 1 170 ? -42.901 0.417 3.833 1.00 41.50 170 HIS A N 1
ATOM 1340 C CA . HIS A 1 170 ? -42.264 1.727 3.839 1.00 41.50 170 HIS A CA 1
ATOM 1341 C C . HIS A 1 170 ? -41.469 1.846 2.551 1.00 41.50 170 HIS A C 1
ATOM 1343 O O . HIS A 1 170 ? -40.497 1.134 2.308 1.00 41.50 170 HIS A O 1
ATOM 1349 N N . SER A 1 171 ? -42.037 2.681 1.696 1.00 35.09 171 SER A N 1
ATOM 1350 C CA . SER A 1 171 ? -41.555 3.153 0.420 1.00 35.09 171 SER A CA 1
ATOM 1351 C C . SER A 1 171 ? -40.080 3.526 0.475 1.00 35.09 171 SER A C 1
ATOM 1353 O O . SER A 1 171 ? -39.634 4.324 1.296 1.00 35.09 171 SER A O 1
ATOM 1355 N N . THR A 1 172 ? -39.332 2.987 -0.480 1.00 41.06 172 THR A N 1
ATOM 1356 C CA . THR A 1 172 ? -38.103 3.586 -0.987 1.00 41.06 172 THR A CA 1
ATOM 1357 C C . THR A 1 172 ? -38.487 4.883 -1.706 1.00 41.06 172 THR A C 1
ATOM 1359 O O . THR A 1 172 ? -38.598 4.913 -2.923 1.00 41.06 172 THR A O 1
ATOM 1362 N N . GLN A 1 173 ? -38.770 5.943 -0.952 1.00 38.66 173 GLN A N 1
ATOM 1363 C CA . GLN A 1 173 ? -38.716 7.314 -1.458 1.00 38.66 173 GLN A CA 1
ATOM 1364 C C . GLN A 1 173 ? -37.335 7.855 -1.108 1.00 38.66 173 GLN A C 1
ATOM 1366 O O . GLN A 1 173 ? -37.142 8.567 -0.130 1.00 38.66 173 GLN A O 1
ATOM 1371 N N . ALA A 1 174 ? -36.351 7.419 -1.892 1.00 44.12 174 ALA A N 1
ATOM 1372 C CA . ALA A 1 174 ? -35.216 8.267 -2.200 1.00 44.12 174 ALA A CA 1
ATOM 1373 C C . ALA A 1 174 ? -35.669 9.112 -3.396 1.00 44.12 174 ALA A C 1
ATOM 1375 O O . ALA A 1 174 ? -35.481 8.711 -4.541 1.00 44.12 174 ALA A O 1
ATOM 1376 N N . GLU A 1 175 ? -36.389 10.197 -3.112 1.00 48.66 175 GLU A N 1
ATOM 1377 C CA . GLU A 1 175 ? -36.597 11.270 -4.079 1.00 48.66 175 GLU A CA 1
ATOM 1378 C C . GLU A 1 175 ? -35.496 12.301 -3.843 1.00 48.66 175 GLU A C 1
ATOM 1380 O O . GLU A 1 175 ? -35.219 12.717 -2.716 1.00 48.66 175 GLU A O 1
ATOM 1385 N N . GLU A 1 176 ? -34.799 12.565 -4.937 1.00 57.62 176 GLU A N 1
ATOM 1386 C CA . GLU A 1 176 ? -33.738 13.533 -5.128 1.00 57.62 176 GLU A CA 1
ATOM 1387 C C . GLU A 1 176 ? -34.255 14.930 -4.778 1.00 57.62 176 GLU A C 1
ATOM 1389 O O . GLU A 1 176 ? -35.245 15.357 -5.350 1.00 57.62 176 GLU A O 1
ATOM 1394 N N . ASP A 1 177 ? -33.577 15.637 -3.877 1.00 51.47 177 ASP A N 1
ATOM 1395 C CA . ASP A 1 177 ? -33.640 17.098 -3.791 1.00 51.47 177 ASP A CA 1
ATOM 1396 C C . ASP A 1 177 ? -32.324 17.595 -3.170 1.00 51.47 177 ASP A C 1
ATOM 1398 O O . ASP A 1 177 ? -32.169 17.724 -1.955 1.00 51.47 177 ASP A O 1
ATOM 1402 N N . TYR A 1 178 ? -31.336 17.832 -4.034 1.00 47.28 178 TYR A N 1
ATOM 1403 C CA . TYR A 1 178 ? -30.244 18.765 -3.770 1.00 47.28 178 TYR A CA 1
ATOM 1404 C C . TYR A 1 178 ? -30.262 19.804 -4.888 1.00 47.28 178 TYR A C 1
ATOM 1406 O O . TYR A 1 178 ? -29.650 19.607 -5.931 1.00 47.28 178 TYR A O 1
ATOM 1414 N N . ASP A 1 179 ? -30.960 20.904 -4.631 1.00 51.12 179 ASP A N 1
ATOM 1415 C CA . ASP A 1 179 ? -30.703 22.199 -5.249 1.00 51.12 179 ASP A CA 1
ATOM 1416 C C . ASP A 1 179 ? -30.789 23.264 -4.145 1.00 51.12 179 ASP A C 1
ATOM 1418 O O . ASP A 1 179 ? -31.858 23.502 -3.578 1.00 51.12 179 ASP A O 1
ATOM 1422 N N . ILE A 1 180 ? -29.618 23.808 -3.786 1.00 46.19 180 ILE A N 1
ATOM 1423 C CA . ILE A 1 180 ? -29.223 25.220 -3.562 1.00 46.19 180 ILE A CA 1
ATOM 1424 C C . ILE A 1 180 ? -27.796 25.220 -2.994 1.00 46.19 180 ILE A C 1
ATOM 1426 O O . ILE A 1 180 ? -27.565 24.604 -1.927 1.00 46.19 180 ILE A O 1
#

Secondary structure (DSSP, 8-state):
--HHHHHHHHHHHHHHHHHHHHHHHHHHHHHHHHHHHHHHHHHHHHHHHHHHHHHHHHHHHHHHHHHHHHHHHHHHHHHHHHHHHHHHHHHHHHHHHHHHHTT--HHHHHHHHHHS--HHHHHHHHHT-GGGS---TT--SPP--SS--HHHHHHHHHHHHTT-----------------

pLDDT: mean 77.23, std 16.12, range [35.09, 98.56]

Sequence (180 aa):
MSNSCSALKTVSSNLFKSVELQKNIFSKLDHRSVTLRGQAEQHCILANESASKIQAAFRHHQAQLKLKNQVAWQIHEKLEYSSEQTEAKLKDMFEKLLKSSDLLSPSVAKLLQQAGLPVEEKELLRLTNPASISVQASYQGPRIEGPITRKTFVDLIEAFQYGQVSERKHSTQAEEDYDI

Foldseek 3Di:
DPPVVVVVVVVVVVVVVVVVVVVVVVVVVVVVVVVVVVVVVVVVVVVVVVVVVVVVVVVVVVVVVVVVVVVVVVVVVVVVVVVVVVVVVVVVVVVVVVVCVVVDDPVVVVVVVVPDDDPVRVVVCVVPPLVVDDDDPPQPAQDDDPDDDPVSVVSNVVCVVVPSDDPPPDDPPPDDDDDD